Protein AF-A0A0S8CCM6-F1 (afdb_monomer_lite)

Structure (mmCIF, N/CA/C/O backbone):
data_AF-A0A0S8CCM6-F1
#
_entry.id   AF-A0A0S8CCM6-F1
#
loop_
_atom_site.group_PDB
_atom_site.id
_atom_site.type_symbol
_atom_site.label_atom_id
_atom_site.label_alt_id
_atom_site.label_comp_id
_atom_site.label_asym_id
_atom_site.label_entity_id
_atom_site.label_seq_id
_atom_site.pdbx_PDB_ins_code
_atom_site.Cartn_x
_atom_site.Cartn_y
_atom_site.Cartn_z
_atom_site.occupancy
_atom_site.B_iso_or_equiv
_atom_site.auth_seq_id
_at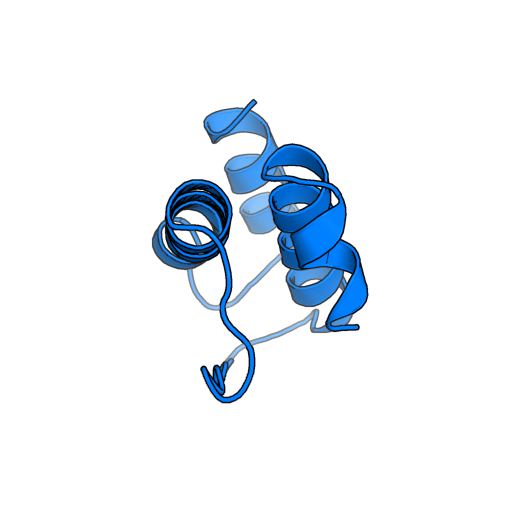om_site.auth_comp_id
_atom_site.auth_asym_id
_atom_site.auth_atom_id
_atom_site.pdbx_PDB_model_num
ATOM 1 N N . PRO A 1 1 ? -2.791 -7.482 -10.696 1.00 72.44 1 PRO A N 1
ATOM 2 C CA . PRO A 1 1 ? -2.086 -7.987 -11.908 1.00 72.44 1 PRO A CA 1
ATOM 3 C C . PRO A 1 1 ? -0.934 -7.058 -12.311 1.00 72.44 1 PRO A C 1
ATOM 5 O O . PRO A 1 1 ? -1.075 -5.853 -12.142 1.00 72.44 1 PRO A O 1
ATOM 8 N N . GLY A 1 2 ? 0.165 -7.582 -12.870 1.00 76.19 2 GLY A N 1
ATOM 9 C CA . GLY A 1 2 ? 1.344 -6.768 -13.216 1.00 76.19 2 GLY A CA 1
ATOM 10 C C . GLY A 1 2 ? 1.099 -5.679 -14.274 1.00 76.19 2 GLY A C 1
ATOM 11 O O . GLY A 1 2 ? 1.784 -4.663 -14.281 1.00 76.19 2 GLY A O 1
ATOM 12 N N . SER A 1 3 ? 0.076 -5.834 -15.121 1.00 83.75 3 SER A N 1
ATOM 13 C CA . SER A 1 3 ? -0.285 -4.860 -16.164 1.00 83.75 3 SER A CA 1
ATOM 14 C C . SER A 1 3 ? -0.714 -3.493 -15.623 1.00 83.75 3 SER A C 1
ATOM 16 O O . SER A 1 3 ? -0.617 -2.500 -16.339 1.00 83.75 3 SER A O 1
ATOM 18 N N . VAL A 1 4 ? -1.172 -3.424 -14.370 1.00 86.50 4 VAL A N 1
ATOM 19 C CA . VAL A 1 4 ? -1.587 -2.168 -13.728 1.00 86.50 4 VAL A CA 1
ATOM 20 C C . VAL A 1 4 ? -0.424 -1.179 -13.656 1.00 86.50 4 VAL A C 1
ATOM 22 O O . VAL A 1 4 ? -0.611 0.006 -13.912 1.00 86.50 4 VAL A O 1
ATOM 25 N N . TYR A 1 5 ? 0.792 -1.662 -13.397 1.00 85.81 5 TYR A N 1
ATOM 26 C CA . TYR A 1 5 ? 1.971 -0.804 -13.306 1.00 85.81 5 TYR A CA 1
ATOM 27 C C . TYR A 1 5 ? 2.337 -0.168 -14.658 1.00 85.81 5 TYR A C 1
ATOM 29 O O . TYR A 1 5 ? 2.952 0.892 -14.705 1.00 85.81 5 TYR A O 1
ATOM 37 N N . SER A 1 6 ? 1.906 -0.742 -15.783 1.00 89.69 6 SER A N 1
ATOM 38 C CA . SER A 1 6 ? 2.076 -0.115 -17.101 1.00 89.69 6 SER A CA 1
ATOM 39 C C . SER A 1 6 ? 1.112 1.054 -17.346 1.00 89.69 6 SER A C 1
ATOM 41 O O . SER A 1 6 ? 1.312 1.811 -18.290 1.00 89.69 6 SER A O 1
ATOM 43 N N . MET A 1 7 ? 0.080 1.215 -16.510 1.00 92.81 7 MET A N 1
ATOM 44 C CA . MET A 1 7 ? -0.926 2.281 -16.619 1.00 92.81 7 MET A CA 1
ATOM 45 C C . MET A 1 7 ? -0.581 3.526 -15.783 1.00 92.81 7 MET A C 1
ATOM 47 O O . MET A 1 7 ? -1.331 4.498 -15.793 1.00 92.81 7 MET A O 1
ATOM 51 N N . GLY A 1 8 ? 0.560 3.510 -15.089 1.00 94.00 8 GLY A N 1
ATOM 52 C CA . GLY A 1 8 ? 1.095 4.650 -14.348 1.00 94.00 8 GLY A CA 1
ATOM 53 C C . GLY A 1 8 ? 0.636 4.748 -12.885 1.00 94.00 8 GLY A C 1
ATOM 54 O O . GLY A 1 8 ? -0.135 3.909 -12.404 1.00 94.00 8 GLY A O 1
ATOM 55 N N . PRO A 1 9 ? 1.127 5.771 -12.156 1.00 95.69 9 PRO A N 1
ATOM 56 C CA . PRO A 1 9 ? 1.002 5.847 -10.699 1.00 95.69 9 PRO A CA 1
ATOM 57 C C . PRO A 1 9 ? -0.441 5.863 -10.198 1.00 95.69 9 PRO A C 1
ATOM 59 O O . PRO A 1 9 ? -0.749 5.193 -9.222 1.00 95.69 9 PRO A O 1
ATOM 62 N N . GLU A 1 10 ? -1.355 6.553 -10.881 1.00 95.88 10 GLU A N 1
ATOM 63 C CA . GLU A 1 10 ? -2.769 6.615 -10.481 1.00 95.88 10 GLU A CA 1
ATOM 64 C C . GLU A 1 10 ? -3.444 5.232 -10.503 1.00 95.88 10 GLU A C 1
ATOM 66 O O . GLU A 1 10 ? -4.178 4.865 -9.582 1.00 95.88 10 GLU A O 1
ATOM 71 N N . ALA A 1 11 ? -3.148 4.418 -11.521 1.00 95.56 11 ALA A N 1
ATOM 72 C CA . ALA A 1 11 ? -3.653 3.052 -11.596 1.00 95.56 11 ALA A CA 1
ATOM 73 C C . ALA A 1 11 ? -3.041 2.169 -10.496 1.00 95.56 11 ALA A C 1
ATOM 75 O O . ALA A 1 11 ? -3.750 1.369 -9.882 1.00 95.56 11 ALA A O 1
ATOM 76 N N . THR A 1 12 ? -1.748 2.352 -10.209 1.00 95.31 12 THR A N 1
ATOM 77 C CA . THR A 1 12 ? -1.046 1.670 -9.111 1.00 95.31 12 THR A CA 1
ATOM 78 C C . THR A 1 12 ? -1.640 2.019 -7.747 1.00 95.31 12 THR A C 1
ATOM 80 O O . THR A 1 12 ? -1.894 1.123 -6.939 1.00 95.31 12 THR A O 1
ATOM 83 N N . TRP A 1 13 ? -1.919 3.300 -7.504 1.00 96.75 13 TRP A N 1
ATOM 84 C CA . TRP A 1 13 ? -2.576 3.791 -6.294 1.00 96.75 13 TRP A CA 1
ATOM 85 C C . TRP A 1 13 ? -3.935 3.125 -6.087 1.00 96.75 13 TRP A C 1
ATOM 87 O O . TRP A 1 13 ? -4.164 2.486 -5.058 1.00 96.75 13 TRP A O 1
ATOM 97 N N . LYS A 1 14 ? -4.803 3.197 -7.105 1.00 96.81 14 LYS A N 1
ATOM 98 C CA . LYS A 1 14 ? -6.147 2.618 -7.050 1.00 96.81 14 LYS A CA 1
ATOM 99 C C . LYS A 1 14 ? -6.098 1.114 -6.799 1.00 96.81 14 LYS A C 1
ATOM 101 O O . LYS A 1 14 ? -6.776 0.619 -5.906 1.00 96.81 14 LYS A O 1
ATOM 106 N N . HIS A 1 15 ? -5.252 0.398 -7.536 1.00 95.69 15 HIS A N 1
ATOM 107 C CA . HIS A 1 15 ? -5.116 -1.045 -7.366 1.00 95.69 15 HIS A CA 1
ATOM 108 C C . HIS A 1 15 ? -4.612 -1.433 -5.975 1.00 95.69 15 HIS A C 1
ATOM 110 O O . HIS A 1 15 ? -5.067 -2.433 -5.428 1.00 95.69 15 HIS A O 1
ATOM 116 N N . THR A 1 16 ? -3.701 -0.649 -5.395 1.00 95.81 16 THR A N 1
ATOM 117 C CA . THR A 1 16 ? -3.194 -0.916 -4.043 1.00 95.81 16 THR A CA 1
ATOM 118 C C . THR A 1 16 ? -4.281 -0.681 -2.994 1.00 95.81 16 THR A C 1
ATOM 120 O O . THR A 1 16 ? -4.429 -1.497 -2.090 1.00 95.81 16 THR A O 1
ATOM 123 N N . LEU A 1 17 ? -5.089 0.378 -3.125 1.00 97.38 17 LEU A N 1
ATOM 124 C CA . LEU A 1 17 ? -6.238 0.602 -2.240 1.00 97.38 17 LEU A CA 1
ATOM 125 C C . LEU A 1 17 ? -7.275 -0.521 -2.351 1.00 97.38 17 LEU A C 1
ATOM 127 O O . LEU A 1 17 ? -7.747 -1.010 -1.326 1.00 97.38 17 LEU A O 1
ATOM 131 N N . ASP A 1 18 ? -7.598 -0.948 -3.573 1.00 96.75 18 ASP A N 1
ATOM 132 C CA . ASP A 1 18 ? -8.524 -2.059 -3.813 1.00 96.75 18 ASP A CA 1
ATOM 133 C C . ASP A 1 18 ? -7.988 -3.359 -3.189 1.00 96.75 18 ASP A C 1
ATOM 135 O O . ASP A 1 18 ? -8.721 -4.046 -2.482 1.00 96.75 18 ASP A O 1
ATOM 139 N N . LEU A 1 19 ? -6.681 -3.632 -3.325 1.00 95.19 19 LEU A N 1
ATOM 140 C CA . LEU A 1 19 ? -6.027 -4.763 -2.664 1.00 95.19 19 LEU A CA 1
ATOM 141 C C . LEU A 1 19 ? -6.204 -4.709 -1.141 1.00 95.19 19 LEU A C 1
ATOM 143 O O . LEU A 1 19 ? -6.566 -5.716 -0.543 1.00 95.19 19 LEU A O 1
ATOM 147 N N . LEU A 1 20 ? -5.973 -3.555 -0.502 1.00 96.44 20 LEU A N 1
ATOM 148 C CA . LEU A 1 20 ? -6.166 -3.422 0.947 1.00 96.44 20 LEU A CA 1
ATOM 149 C C . LEU A 1 20 ? -7.629 -3.668 1.347 1.00 96.44 20 LEU A C 1
ATOM 151 O O . LEU A 1 20 ? -7.877 -4.338 2.352 1.00 96.44 20 LEU A O 1
ATOM 155 N N . ARG A 1 21 ? -8.594 -3.170 0.561 1.00 97.25 21 ARG A N 1
ATOM 156 C CA . ARG A 1 21 ? -10.033 -3.366 0.818 1.00 97.25 21 ARG A CA 1
ATOM 157 C C . ARG A 1 21 ? -10.434 -4.834 0.733 1.00 97.25 21 ARG A C 1
ATOM 159 O O . ARG A 1 21 ? -11.177 -5.298 1.596 1.00 97.25 21 ARG A O 1
ATOM 166 N N . ASP A 1 22 ? -9.888 -5.562 -0.234 1.00 96.25 22 ASP A N 1
ATOM 167 C CA . ASP A 1 22 ? -10.155 -6.991 -0.430 1.00 96.25 22 ASP A CA 1
ATOM 168 C C . ASP A 1 22 ? -9.638 -7.864 0.727 1.00 96.25 22 ASP A C 1
ATOM 170 O O . ASP A 1 22 ? -10.078 -9.001 0.891 1.00 96.25 22 ASP A O 1
ATOM 174 N N . THR A 1 23 ? -8.728 -7.343 1.559 1.00 94.56 23 THR A N 1
ATOM 175 C CA . THR A 1 23 ? -8.221 -8.068 2.736 1.00 94.56 23 THR A CA 1
ATOM 176 C C . THR A 1 23 ? -9.054 -7.885 4.004 1.00 94.56 23 THR A C 1
ATOM 178 O O . THR A 1 23 ? -8.780 -8.548 5.002 1.00 94.56 23 THR A O 1
ATOM 181 N N . LEU A 1 24 ? -10.060 -7.004 4.013 1.00 94.81 24 LEU A N 1
ATOM 182 C CA . LEU A 1 24 ? -10.802 -6.684 5.235 1.00 94.81 24 LEU A CA 1
ATOM 183 C C . LEU A 1 24 ? -11.714 -7.834 5.726 1.00 94.81 24 LEU A C 1
ATOM 185 O O . LEU A 1 24 ? -12.376 -8.481 4.913 1.00 94.81 24 LEU A O 1
ATOM 189 N N . PRO A 1 25 ? -11.855 -8.028 7.058 1.00 90.44 25 PRO A N 1
ATOM 190 C CA . PRO A 1 25 ? -11.080 -7.392 8.128 1.00 90.44 25 PRO A CA 1
ATOM 191 C C . PRO A 1 25 ? -9.670 -7.995 8.228 1.00 90.44 25 PRO A C 1
ATOM 193 O O . PRO A 1 25 ? -9.504 -9.212 8.169 1.00 90.44 25 PRO A O 1
ATOM 196 N N . CYS A 1 26 ? -8.653 -7.153 8.432 1.00 94.69 26 CYS A N 1
ATOM 197 C CA . CYS A 1 26 ? -7.262 -7.604 8.413 1.00 94.69 26 CYS A CA 1
ATOM 198 C C . CYS A 1 26 ? -6.472 -7.142 9.644 1.00 94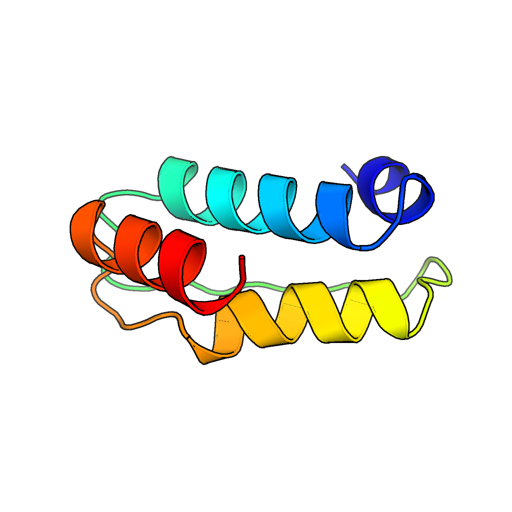.69 26 CYS A C 1
ATOM 200 O O . CYS A 1 26 ? -6.078 -5.983 9.762 1.00 94.69 26 CYS A O 1
ATOM 202 N N . GLU A 1 27 ? -6.158 -8.091 10.526 1.00 96.12 27 GLU A N 1
ATOM 203 C CA . GLU A 1 27 ? -5.277 -7.891 11.687 1.00 96.12 27 GLU A CA 1
ATOM 204 C C . GLU A 1 27 ? -3.788 -7.912 11.310 1.00 96.12 27 GLU A C 1
ATOM 206 O O . GLU A 1 27 ? -2.957 -7.277 11.960 1.00 96.12 27 GLU A O 1
ATOM 211 N N . ARG A 1 28 ? -3.429 -8.677 10.272 1.00 94.44 28 ARG A N 1
ATOM 212 C CA . ARG A 1 28 ? -2.048 -8.874 9.819 1.00 94.44 28 ARG A CA 1
ATOM 213 C C . ARG A 1 28 ? -2.016 -9.020 8.310 1.00 94.44 28 ARG A C 1
ATOM 215 O O . ARG A 1 28 ? -2.693 -9.889 7.770 1.00 94.44 28 ARG A O 1
ATOM 222 N N . LEU A 1 29 ? -1.172 -8.225 7.666 1.00 92.75 29 LEU A N 1
ATOM 223 C CA . LEU A 1 29 ? -0.949 -8.267 6.228 1.00 92.75 29 LEU A CA 1
ATOM 224 C C . LEU A 1 29 ? 0.543 -8.425 5.949 1.00 92.75 29 LEU A C 1
ATOM 226 O O . LEU A 1 29 ? 1.364 -7.737 6.553 1.00 92.75 29 LEU A O 1
ATOM 230 N N . CYS A 1 30 ? 0.883 -9.314 5.021 1.00 93.06 30 CYS A N 1
ATOM 231 C CA . CYS A 1 30 ? 2.211 -9.397 4.432 1.00 93.06 30 CYS A CA 1
ATOM 232 C C . CYS A 1 30 ? 2.063 -9.180 2.925 1.00 93.06 30 CYS A C 1
ATOM 234 O O . CYS A 1 30 ? 1.233 -9.831 2.292 1.00 93.06 30 CYS A O 1
ATOM 236 N N . VAL A 1 31 ? 2.834 -8.245 2.371 1.00 90.44 31 VAL A N 1
ATOM 237 C CA . VAL A 1 31 ? 2.880 -7.971 0.932 1.00 90.44 31 VAL A CA 1
ATOM 238 C C . VAL A 1 31 ? 4.277 -8.315 0.446 1.00 90.44 31 VAL A C 1
ATOM 240 O O . VAL A 1 31 ? 5.255 -7.705 0.875 1.00 90.44 31 VAL A O 1
ATOM 243 N N . GLU A 1 32 ? 4.364 -9.282 -0.458 1.00 89.25 32 GLU A N 1
ATOM 244 C CA . GLU A 1 32 ? 5.610 -9.655 -1.119 1.00 89.25 32 GLU A CA 1
ATOM 245 C C . GLU A 1 32 ? 5.625 -9.066 -2.531 1.00 89.25 32 GLU A C 1
ATOM 247 O O . GLU A 1 32 ? 4.726 -9.316 -3.336 1.00 89.25 32 GLU A O 1
ATOM 252 N N . ALA A 1 33 ? 6.646 -8.264 -2.831 1.00 83.00 33 ALA A N 1
ATOM 253 C CA . ALA A 1 33 ? 6.825 -7.652 -4.140 1.00 83.00 33 ALA A CA 1
ATOM 254 C C . ALA A 1 33 ? 7.996 -8.316 -4.873 1.00 83.00 33 ALA A C 1
ATOM 256 O O . ALA A 1 33 ? 9.141 -8.237 -4.429 1.00 83.00 33 ALA A O 1
ATOM 257 N N . SER A 1 34 ? 7.710 -8.942 -6.017 1.00 81.38 34 SER A N 1
ATOM 258 C CA . SER A 1 34 ? 8.736 -9.406 -6.954 1.00 81.38 34 SER A CA 1
ATOM 259 C C . SER A 1 34 ? 9.060 -8.303 -7.958 1.00 81.38 34 SER A C 1
ATOM 261 O O . SER A 1 34 ? 8.162 -7.753 -8.597 1.00 81.38 34 SER A O 1
ATOM 263 N N . THR A 1 35 ? 10.347 -8.006 -8.129 1.00 72.88 35 THR A N 1
ATOM 264 C CA . THR A 1 35 ? 10.858 -7.037 -9.113 1.00 72.88 35 THR A CA 1
ATOM 265 C C . THR A 1 35 ? 11.343 -7.705 -10.400 1.00 72.88 35 THR A C 1
ATOM 267 O O . THR A 1 35 ? 12.115 -7.117 -11.153 1.00 72.88 35 THR A O 1
ATOM 270 N N . GLU A 1 36 ? 10.888 -8.933 -10.672 1.00 81.94 36 GLU A N 1
ATOM 271 C CA . GLU A 1 36 ? 11.228 -9.675 -11.894 1.00 81.94 36 GLU A CA 1
ATOM 272 C C . GLU A 1 36 ? 10.912 -8.874 -13.167 1.00 81.94 36 GLU A C 1
ATOM 274 O O . GLU A 1 36 ? 11.649 -8.937 -14.149 1.00 81.94 36 GLU A O 1
ATOM 279 N N . ASN A 1 37 ? 9.858 -8.054 -13.122 1.00 81.38 37 ASN A N 1
ATOM 280 C CA . ASN A 1 37 ? 9.550 -7.083 -14.161 1.00 81.38 37 ASN A CA 1
ATOM 281 C C . ASN A 1 37 ? 10.007 -5.685 -13.741 1.00 81.38 37 ASN A C 1
ATOM 283 O O . ASN A 1 37 ? 9.773 -5.256 -12.610 1.00 81.38 37 ASN A O 1
ATOM 287 N N . ILE A 1 38 ? 10.598 -4.944 -14.683 1.00 83.12 38 ILE A N 1
ATOM 288 C CA . ILE A 1 38 ? 10.946 -3.537 -14.472 1.00 83.12 38 ILE A CA 1
ATOM 289 C C . ILE A 1 38 ? 9.653 -2.739 -14.266 1.00 83.12 38 ILE A C 1
ATOM 291 O O . ILE A 1 38 ? 8.826 -2.623 -15.170 1.00 83.12 38 ILE A O 1
ATOM 295 N N . VAL A 1 39 ? 9.509 -2.165 -13.075 1.00 87.75 39 VAL A N 1
ATOM 296 C CA . VAL A 1 39 ? 8.457 -1.210 -12.715 1.00 87.75 39 VAL A CA 1
ATOM 297 C C . VAL A 1 39 ? 9.088 0.179 -12.635 1.00 87.75 39 VAL A C 1
ATOM 299 O O . VAL A 1 39 ? 10.220 0.320 -12.177 1.00 87.75 39 VAL A O 1
ATOM 302 N N . SER A 1 40 ? 8.388 1.217 -13.098 1.00 91.88 40 SER A N 1
ATOM 303 C CA . SER A 1 40 ? 8.913 2.585 -13.005 1.00 91.88 40 SER A CA 1
ATOM 304 C C . SER A 1 40 ? 9.018 3.053 -11.549 1.00 91.88 40 SER A C 1
ATOM 306 O O . SER A 1 40 ? 8.214 2.671 -10.696 1.00 91.88 40 SER A O 1
ATOM 308 N N . ASN A 1 41 ? 9.968 3.950 -11.277 1.00 94.38 41 ASN A N 1
ATOM 309 C CA . ASN A 1 41 ? 10.145 4.527 -9.942 1.00 94.38 41 ASN A CA 1
ATOM 310 C C . ASN A 1 41 ? 8.876 5.220 -9.429 1.00 94.38 41 ASN A C 1
ATOM 312 O O . ASN A 1 41 ? 8.564 5.115 -8.252 1.00 94.38 41 ASN A O 1
ATOM 316 N N . GLU A 1 42 ? 8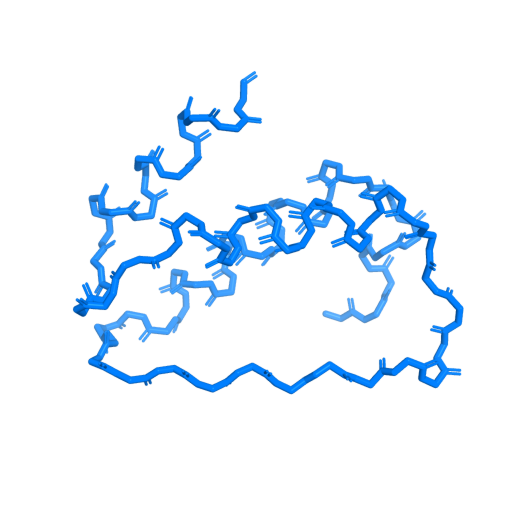.120 5.890 -10.300 1.00 95.81 42 GLU A N 1
ATOM 317 C CA . GLU A 1 42 ? 6.886 6.588 -9.915 1.00 95.81 42 GLU A CA 1
ATOM 318 C C . GLU A 1 42 ? 5.811 5.619 -9.407 1.00 95.81 42 GLU A C 1
ATOM 320 O O . GLU A 1 42 ? 5.128 5.898 -8.425 1.00 95.81 42 GLU A O 1
ATOM 325 N N . ASN A 1 43 ? 5.691 4.449 -10.038 1.00 94.25 43 ASN A N 1
ATOM 326 C CA . ASN A 1 43 ? 4.777 3.408 -9.583 1.00 94.25 43 ASN A CA 1
ATOM 327 C C . ASN A 1 43 ? 5.225 2.800 -8.255 1.00 94.25 43 ASN A C 1
ATOM 329 O O . ASN A 1 43 ? 4.390 2.574 -7.384 1.00 94.25 43 ASN A O 1
ATOM 333 N N . LEU A 1 44 ? 6.528 2.547 -8.093 1.00 92.94 44 LEU A N 1
ATOM 334 C CA . LEU A 1 44 ? 7.071 2.031 -6.836 1.00 92.94 44 LEU A CA 1
ATOM 335 C C . LEU A 1 44 ? 6.839 3.016 -5.690 1.00 92.94 44 LEU A C 1
ATOM 337 O O . LEU A 1 44 ? 6.336 2.610 -4.650 1.00 92.94 44 LEU A O 1
ATOM 341 N N . LEU A 1 45 ? 7.122 4.302 -5.911 1.00 95.81 45 LEU A N 1
ATOM 342 C CA . LEU A 1 45 ? 6.867 5.361 -4.934 1.00 95.81 45 LEU A CA 1
ATOM 343 C C . LEU A 1 45 ? 5.386 5.450 -4.571 1.00 95.81 45 LEU A C 1
ATOM 345 O O . LEU A 1 45 ? 5.051 5.622 -3.402 1.00 95.81 45 LEU A O 1
ATOM 349 N N . MET A 1 46 ? 4.489 5.314 -5.549 1.00 96.31 46 MET A N 1
ATOM 350 C CA . MET A 1 46 ? 3.057 5.345 -5.274 1.00 96.31 46 MET A CA 1
ATOM 351 C C . MET A 1 46 ? 2.590 4.122 -4.476 1.00 96.31 46 MET A C 1
ATOM 353 O O . MET A 1 46 ? 1.858 4.270 -3.498 1.00 96.31 46 MET A O 1
ATOM 357 N N . LEU A 1 47 ? 3.051 2.922 -4.849 1.00 94.81 47 LEU A N 1
ATOM 358 C CA . LEU A 1 47 ? 2.786 1.689 -4.106 1.00 94.81 47 LEU A CA 1
ATOM 359 C C . LEU A 1 47 ? 3.250 1.822 -2.649 1.00 94.81 47 LEU A C 1
ATOM 361 O O . LEU A 1 47 ? 2.469 1.563 -1.733 1.00 94.81 47 LEU A O 1
ATOM 365 N N . THR A 1 48 ? 4.495 2.252 -2.424 1.00 94.88 48 THR A N 1
ATOM 366 C CA . THR A 1 48 ? 5.034 2.395 -1.066 1.00 94.88 48 THR A CA 1
ATOM 367 C C . THR A 1 48 ? 4.330 3.501 -0.293 1.00 94.88 48 THR A C 1
ATOM 369 O O . THR A 1 48 ? 4.028 3.287 0.871 1.00 94.88 48 THR A O 1
ATOM 372 N N . SER A 1 49 ? 3.955 4.616 -0.928 1.00 97.25 49 SER A N 1
ATOM 373 C CA . SER A 1 49 ? 3.211 5.701 -0.263 1.00 97.25 49 SER A CA 1
ATOM 374 C C . SER A 1 49 ? 1.877 5.223 0.319 1.00 97.25 49 SER A C 1
ATOM 376 O O . SER A 1 49 ? 1.509 5.613 1.429 1.00 97.25 49 SER A O 1
ATOM 378 N N . VAL A 1 50 ? 1.150 4.355 -0.397 1.00 97.38 50 VAL A N 1
ATOM 379 C CA . VAL A 1 50 ? -0.091 3.750 0.120 1.00 97.38 50 VAL A CA 1
ATOM 380 C C . VAL A 1 50 ? 0.209 2.842 1.315 1.00 97.38 50 VAL A C 1
ATOM 382 O O . VAL A 1 50 ? -0.449 2.958 2.348 1.00 97.38 50 VAL A O 1
ATOM 385 N N . LEU A 1 51 ? 1.213 1.965 1.198 1.00 96.00 51 LEU A N 1
ATOM 386 C CA . LEU A 1 51 ? 1.569 1.004 2.249 1.00 96.00 51 LEU A CA 1
ATOM 387 C C . LEU A 1 51 ? 2.138 1.677 3.510 1.00 96.00 51 LEU A C 1
ATOM 389 O O . LEU A 1 51 ? 1.846 1.236 4.616 1.00 96.00 51 LEU A O 1
ATOM 393 N N . GLU A 1 52 ? 2.894 2.763 3.367 1.00 96.31 52 GLU A N 1
ATOM 394 C CA . GLU A 1 52 ? 3.449 3.549 4.479 1.00 96.31 52 GLU A CA 1
ATOM 395 C C . GLU A 1 52 ? 2.368 4.257 5.305 1.00 96.31 52 GLU A C 1
ATOM 397 O O . GLU A 1 52 ? 2.562 4.512 6.492 1.00 96.31 52 GLU A O 1
ATOM 402 N N . ASN A 1 53 ? 1.216 4.555 4.698 1.00 96.88 53 ASN A N 1
ATOM 403 C CA . ASN A 1 53 ? 0.064 5.131 5.390 1.00 96.88 53 ASN A CA 1
ATOM 404 C C . ASN A 1 53 ? -0.895 4.061 5.950 1.00 96.88 53 ASN A C 1
ATOM 406 O O . ASN A 1 53 ? -1.892 4.410 6.589 1.00 96.88 53 ASN A O 1
ATOM 410 N N . ALA A 1 54 ? -0.625 2.770 5.722 1.00 94.88 54 ALA A N 1
ATOM 411 C CA . ALA A 1 54 ? -1.450 1.684 6.233 1.00 94.88 54 ALA A CA 1
ATOM 412 C C . ALA A 1 54 ? -1.193 1.442 7.727 1.00 94.88 54 ALA A C 1
ATOM 414 O O . ALA A 1 54 ? -0.061 1.270 8.173 1.00 94.88 54 ALA A O 1
ATOM 415 N N . GLU A 1 55 ? -2.271 1.374 8.507 1.00 94.81 55 GLU A N 1
ATOM 416 C CA . GLU A 1 55 ? -2.215 1.139 9.949 1.00 94.81 55 GLU A CA 1
ATOM 417 C C . GLU A 1 55 ? -3.032 -0.108 10.307 1.00 94.81 55 GLU A C 1
ATOM 419 O O . GLU A 1 55 ? -4.233 -0.164 10.037 1.00 94.81 55 GLU A O 1
ATOM 424 N N . LEU A 1 56 ? -2.394 -1.099 10.937 1.00 94.81 56 LEU A N 1
ATOM 425 C CA . LEU A 1 56 ? -3.056 -2.323 11.394 1.00 94.81 56 LEU A CA 1
ATOM 426 C C . LEU A 1 56 ? -3.737 -2.125 12.770 1.00 94.81 56 LEU A C 1
ATOM 428 O O . LEU A 1 56 ? -3.232 -1.356 13.588 1.0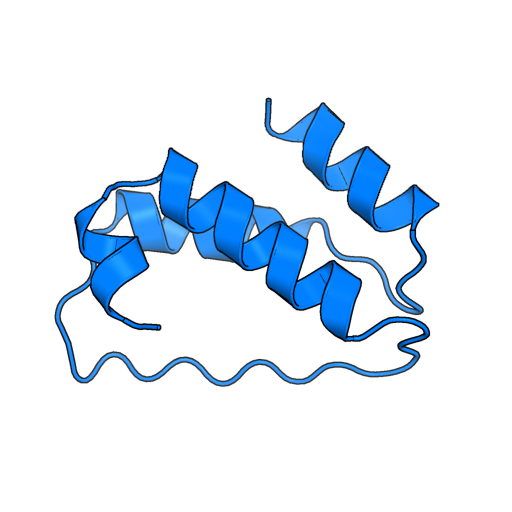0 94.81 56 LEU A O 1
ATOM 432 N N . PRO A 1 57 ? -4.862 -2.804 13.061 1.00 96.00 57 PRO A N 1
ATOM 433 C CA . PRO A 1 57 ? -5.664 -3.574 12.114 1.00 96.00 57 PRO A CA 1
ATOM 434 C C . PRO A 1 57 ? -6.262 -2.656 11.045 1.00 96.00 57 PRO A C 1
ATOM 436 O O . PRO A 1 57 ? -6.638 -1.515 11.340 1.00 96.00 57 PRO A O 1
ATOM 439 N N . LEU A 1 58 ? -6.308 -3.154 9.809 1.00 96.50 58 LEU A N 1
ATOM 440 C CA . LEU A 1 58 ? -6.901 -2.453 8.679 1.00 96.50 58 LEU A CA 1
ATOM 441 C C . LEU A 1 58 ? -8.421 -2.441 8.840 1.00 96.50 58 L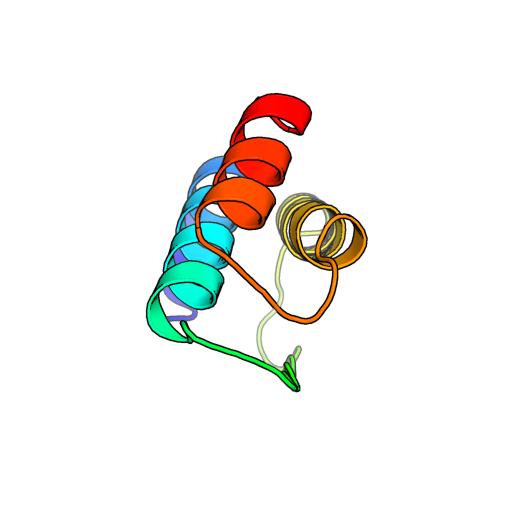EU A C 1
ATOM 443 O O . LEU A 1 58 ? -9.046 -3.470 9.107 1.00 96.50 58 LEU A O 1
ATOM 447 N N . THR A 1 59 ? -9.005 -1.266 8.629 1.00 97.00 59 THR A N 1
ATOM 448 C CA . THR A 1 59 ? -10.454 -1.051 8.567 1.00 97.00 59 THR A CA 1
ATOM 449 C C . THR A 1 59 ? -10.788 -0.196 7.351 1.00 97.00 59 THR A C 1
ATOM 451 O O . THR A 1 59 ? -9.916 0.500 6.819 1.00 97.00 59 THR A O 1
ATOM 454 N N . SER A 1 60 ? -12.051 -0.211 6.923 1.00 97.06 60 SER A N 1
ATOM 455 C CA . SER A 1 60 ? -12.513 0.617 5.805 1.00 97.06 60 SER A CA 1
ATOM 456 C C . SER A 1 60 ? -12.220 2.102 6.037 1.00 97.06 60 SER A C 1
ATOM 458 O O . SER A 1 60 ? -11.716 2.774 5.142 1.00 97.06 60 SER A O 1
ATOM 460 N N . GLU A 1 61 ? -12.432 2.607 7.258 1.00 96.94 61 GLU A N 1
ATOM 461 C CA . GLU A 1 61 ? -12.200 4.016 7.598 1.00 96.94 61 GLU A CA 1
ATOM 462 C C . GLU A 1 61 ? -10.723 4.404 7.484 1.00 96.94 61 GLU A C 1
ATOM 464 O O . GLU A 1 61 ? -10.397 5.509 7.043 1.00 96.94 61 GLU A O 1
ATOM 469 N N . LYS A 1 62 ? -9.817 3.498 7.880 1.00 96.69 62 LYS A N 1
ATOM 470 C CA . LYS A 1 62 ? -8.374 3.721 7.753 1.00 96.69 62 LYS A CA 1
ATOM 471 C C . LYS A 1 62 ? -7.955 3.748 6.287 1.00 96.69 62 LYS A C 1
ATOM 473 O O . LYS A 1 62 ? -7.190 4.630 5.914 1.00 96.69 62 LYS A O 1
ATOM 478 N N . ILE A 1 63 ? -8.497 2.865 5.446 1.00 97.38 63 ILE A N 1
ATOM 479 C CA . ILE A 1 63 ? -8.215 2.877 4.001 1.00 97.38 63 IL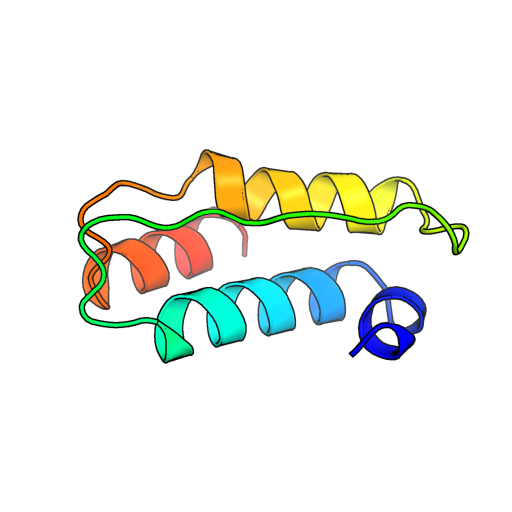E A CA 1
ATOM 480 C C . ILE A 1 63 ? -8.751 4.156 3.345 1.00 97.38 63 ILE A C 1
ATOM 482 O O . ILE A 1 63 ? -8.030 4.807 2.590 1.00 97.38 63 ILE A O 1
ATOM 486 N N . ASP A 1 64 ? -9.968 4.584 3.686 1.00 97.12 64 ASP A N 1
ATOM 487 C CA . ASP A 1 64 ? -10.550 5.824 3.157 1.00 97.12 64 ASP A CA 1
ATOM 488 C C . ASP A 1 64 ? -9.748 7.071 3.571 1.00 97.12 64 ASP A C 1
ATOM 490 O O . ASP A 1 64 ? -9.720 8.074 2.853 1.00 97.12 64 ASP A O 1
ATOM 494 N N . LYS A 1 65 ? -9.072 7.027 4.726 1.00 97.25 65 LYS A N 1
ATOM 495 C CA . LYS A 1 65 ? -8.134 8.075 5.146 1.00 97.25 65 LYS A CA 1
ATOM 496 C C . LYS A 1 65 ? -6.883 8.097 4.264 1.00 97.25 65 LYS A C 1
ATOM 498 O O . LYS A 1 65 ? -6.450 9.185 3.897 1.00 97.25 65 LYS A O 1
ATOM 503 N N . ILE A 1 66 ? -6.329 6.937 3.900 1.00 97.19 66 ILE A N 1
ATOM 504 C CA . ILE A 1 66 ? -5.192 6.848 2.965 1.00 97.19 66 ILE A CA 1
ATOM 505 C C . ILE A 1 66 ? -5.587 7.435 1.607 1.00 97.19 66 ILE A C 1
ATOM 507 O O . ILE A 1 66 ? -4.862 8.268 1.066 1.00 97.19 66 ILE A O 1
ATOM 511 N N . GLU A 1 67 ? -6.766 7.059 1.096 1.00 96.69 67 GLU A N 1
ATOM 512 C CA . GLU A 1 67 ? -7.291 7.571 -0.174 1.00 96.69 67 GLU A CA 1
ATOM 513 C C . GLU A 1 67 ? -7.375 9.105 -0.178 1.00 96.69 67 GLU A C 1
ATOM 515 O O . GLU A 1 67 ? -6.968 9.746 -1.142 1.00 96.69 67 GLU A O 1
ATOM 520 N N . LYS A 1 68 ? -7.855 9.711 0.914 1.00 95.88 68 LYS A N 1
ATOM 521 C CA . LYS A 1 68 ? -7.978 11.173 1.034 1.00 95.88 68 LYS A CA 1
ATOM 522 C C . LYS A 1 68 ? -6.645 11.900 1.203 1.00 95.88 68 LYS A C 1
ATOM 524 O O . LYS A 1 68 ? -6.560 13.057 0.816 1.00 95.88 68 LYS A O 1
ATOM 529 N N . SER A 1 69 ? -5.642 11.267 1.810 1.00 94.19 69 SER A N 1
ATOM 530 C CA . SER A 1 69 ? -4.337 11.897 2.067 1.00 94.19 69 SER A CA 1
ATOM 531 C C . SER A 1 69 ? -3.430 11.945 0.837 1.00 94.19 69 SER A C 1
ATOM 533 O O . SER A 1 69 ? -2.522 12.768 0.789 1.00 94.19 69 SER A O 1
ATOM 535 N N . LEU A 1 70 ? -3.639 11.041 -0.124 1.00 90.94 70 LEU A N 1
ATOM 536 C CA . LEU A 1 70 ? -2.784 10.876 -1.306 1.00 90.94 70 LEU A CA 1
ATOM 537 C C . LEU A 1 70 ? -3.425 11.396 -2.605 1.00 90.94 70 LEU A C 1
ATOM 539 O O . LEU A 1 70 ? -2.836 11.236 -3.673 1.00 90.94 70 LEU A O 1
ATOM 543 N N . LYS A 1 71 ? -4.617 11.994 -2.516 1.00 67.56 71 LYS A N 1
ATOM 544 C CA . LYS A 1 71 ? -5.374 12.576 -3.630 1.00 67.56 71 LYS A CA 1
ATOM 545 C C . LYS A 1 71 ? -5.272 14.096 -3.623 1.00 67.56 71 LYS A C 1
ATOM 547 O O . LYS A 1 71 ? -5.186 14.669 -4.730 1.00 67.56 71 LYS A O 1
#

Radius of gyration: 11.91 Å; chains: 1; bounding box: 24×22×29 Å

Sequence (71 aa):
PGSVYSMGPEATWKHTLDLLRDTLPCERLCVEASTENIVSNENLLMLTSVLENAELPLTSEKIDKIEKSLK

Foldseek 3Di:
DVCQLVVFLVSLLVVLLVVLVVCPQAQDDDDDDDVPDPGDPRSVVSNVQLVVQADPSDDPVSSVVSVVVVD

Secondary structure (DSSP, 8-state):
-GGGGGG-HHHHHHHHHHHHHHT-SBS--------SS---HHHHHHHHHHHHT--SSB-HHHHHHHHHH--

pLDDT: mean 92.45, std 6.55, range [67.56, 97.38]